Protein AF-A0A3B9WRB3-F1 (afdb_monomer_lite)

Structure (mmCIF, N/CA/C/O backbone):
data_AF-A0A3B9WRB3-F1
#
_entry.id   AF-A0A3B9WRB3-F1
#
loop_
_atom_site.group_PDB
_atom_site.id
_atom_site.type_symbol
_atom_site.label_atom_id
_atom_site.label_alt_id
_atom_site.label_comp_id
_atom_site.label_asym_id
_atom_site.label_entity_id
_atom_site.label_seq_id
_atom_site.pdbx_PDB_ins_code
_atom_site.Cartn_x
_atom_site.Cartn_y
_atom_site.Cartn_z
_atom_site.occupancy
_atom_site.B_iso_or_equiv
_atom_site.auth_seq_id
_atom_site.auth_comp_id
_atom_site.auth_asym_id
_atom_site.auth_atom_id
_atom_site.pdbx_PDB_model_num
ATOM 1 N N . ALA A 1 1 ? 12.455 -3.376 9.551 1.00 54.88 1 ALA A N 1
ATOM 2 C CA . ALA A 1 1 ? 11.328 -3.089 8.636 1.00 54.88 1 ALA A CA 1
ATOM 3 C C . ALA A 1 1 ? 9.974 -3.453 9.259 1.00 54.88 1 ALA A C 1
ATOM 5 O O . ALA A 1 1 ? 9.242 -2.551 9.638 1.00 54.88 1 ALA A O 1
ATOM 6 N N . VAL A 1 2 ? 9.670 -4.741 9.474 1.00 47.47 2 VAL A N 1
ATOM 7 C CA . VAL A 1 2 ? 8.338 -5.240 9.907 1.00 47.47 2 VAL A CA 1
ATOM 8 C C . VAL A 1 2 ? 7.864 -4.744 11.289 1.00 47.47 2 VAL A C 1
ATOM 10 O O . VAL A 1 2 ? 6.671 -4.739 11.565 1.00 47.47 2 VAL A O 1
ATOM 13 N N . ALA A 1 3 ? 8.765 -4.278 12.157 1.00 51.84 3 ALA A N 1
ATOM 14 C CA . ALA A 1 3 ? 8.404 -3.783 13.488 1.00 51.84 3 ALA A CA 1
ATOM 15 C C . ALA A 1 3 ? 7.845 -2.343 13.512 1.00 51.84 3 ALA A C 1
ATOM 17 O O . ALA A 1 3 ? 7.227 -1.965 14.502 1.00 51.84 3 ALA A O 1
ATOM 18 N N . ARG A 1 4 ? 8.025 -1.547 12.444 1.00 55.06 4 ARG A N 1
ATOM 19 C CA . ARG A 1 4 ? 7.635 -0.120 12.414 1.00 55.06 4 ARG A CA 1
ATOM 20 C C . ARG A 1 4 ? 6.148 0.150 12.698 1.00 55.06 4 ARG A C 1
ATOM 22 O O . ARG A 1 4 ? 5.877 1.054 13.480 1.00 55.06 4 ARG A O 1
ATOM 29 N N . PRO A 1 5 ? 5.184 -0.628 12.171 1.00 55.06 5 PRO A N 1
ATOM 30 C CA . PRO A 1 5 ? 3.765 -0.428 12.485 1.00 55.06 5 PRO A CA 1
ATOM 31 C C . PRO A 1 5 ? 3.411 -0.682 13.960 1.00 55.06 5 PRO A C 1
ATOM 33 O O . PRO A 1 5 ? 2.327 -0.311 14.398 1.00 55.06 5 PRO A O 1
ATOM 36 N N . ARG A 1 6 ? 4.303 -1.348 14.711 1.00 49.97 6 ARG A N 1
ATOM 37 C CA . ARG A 1 6 ? 4.166 -1.653 16.144 1.00 49.97 6 ARG A CA 1
ATOM 38 C C . ARG A 1 6 ? 5.020 -0.747 17.036 1.00 49.97 6 ARG A C 1
ATOM 40 O O . ARG A 1 6 ? 5.045 -0.949 18.246 1.00 49.97 6 ARG A O 1
ATOM 47 N N . THR A 1 7 ? 5.745 0.220 16.477 1.00 43.09 7 THR A N 1
ATOM 48 C CA . THR A 1 7 ? 6.558 1.137 17.278 1.00 43.09 7 THR A CA 1
ATOM 49 C C . THR A 1 7 ? 5.667 2.210 17.904 1.00 43.09 7 THR A C 1
ATOM 51 O O . THR A 1 7 ? 5.180 3.101 17.217 1.00 43.09 7 THR A O 1
ATOM 54 N N . SER A 1 8 ? 5.484 2.137 19.221 1.00 46.09 8 SER A N 1
ATOM 55 C CA . SER A 1 8 ? 4.977 3.236 20.044 1.00 46.09 8 SER A CA 1
ATOM 56 C C . SER A 1 8 ? 6.135 4.153 20.446 1.00 46.09 8 SER A C 1
ATOM 58 O O . SER A 1 8 ? 7.124 3.672 21.003 1.00 46.09 8 SER A O 1
ATOM 60 N N . ALA A 1 9 ? 6.010 5.460 20.224 1.00 42.84 9 ALA A N 1
ATOM 61 C CA . ALA A 1 9 ? 6.903 6.469 20.789 1.00 42.84 9 ALA A CA 1
ATOM 62 C C . ALA A 1 9 ? 6.066 7.415 21.664 1.00 42.84 9 ALA A C 1
ATOM 64 O O . ALA A 1 9 ? 4.997 7.848 21.253 1.00 42.84 9 ALA A O 1
ATOM 65 N N . PHE A 1 10 ? 6.533 7.713 22.879 1.00 41.06 10 PHE A N 1
ATOM 66 C CA . PHE A 1 10 ? 5.900 8.675 23.800 1.00 41.06 10 PHE A CA 1
ATOM 67 C C . PHE A 1 10 ? 4.466 8.356 24.274 1.00 41.06 10 PHE A C 1
ATOM 69 O O . PHE A 1 10 ? 3.721 9.260 24.638 1.00 41.06 10 PHE A O 1
ATOM 76 N N . GLY A 1 11 ? 4.068 7.079 24.324 1.00 47.75 11 GLY A N 1
ATOM 77 C CA . GLY A 1 11 ? 2.770 6.685 24.898 1.00 47.75 11 GLY A CA 1
ATOM 78 C C . GLY A 1 11 ? 1.546 7.069 24.056 1.00 47.75 11 GLY A C 1
ATOM 79 O O . GLY A 1 11 ? 0.421 6.882 24.511 1.00 47.75 11 GLY A O 1
ATOM 80 N N . GLN A 1 12 ? 1.755 7.552 22.828 1.00 42.84 12 GLN A N 1
ATOM 81 C CA . GLN A 1 12 ? 0.724 7.703 21.806 1.00 42.84 12 GLN A CA 1
ATOM 82 C C . GLN A 1 12 ? 1.107 6.909 20.554 1.00 42.84 12 GLN A C 1
ATOM 84 O O . GLN A 1 12 ? 2.284 6.736 20.235 1.00 42.84 12 GLN A O 1
ATOM 89 N N . ASP A 1 13 ? 0.100 6.368 19.874 1.00 46.91 13 ASP A N 1
ATOM 90 C CA . ASP A 1 13 ? 0.279 5.614 18.635 1.00 46.91 13 ASP A CA 1
ATOM 91 C C . 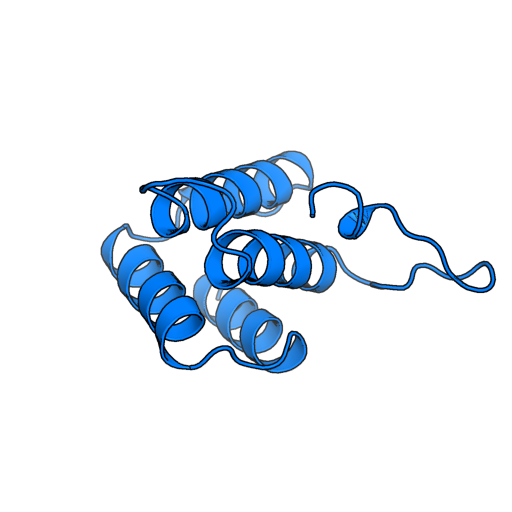ASP A 1 13 ? 0.944 6.536 17.592 1.00 46.91 13 ASP A C 1
ATOM 93 O O . ASP A 1 13 ? 0.375 7.558 17.216 1.00 46.91 13 ASP A O 1
ATOM 97 N N . ALA A 1 14 ? 2.150 6.199 17.115 1.00 47.75 14 ALA A N 1
ATOM 98 C CA . ALA A 1 14 ? 2.897 7.031 16.156 1.00 47.75 14 ALA A CA 1
ATOM 99 C C . ALA A 1 14 ? 2.199 7.145 14.782 1.00 47.75 14 ALA A C 1
ATOM 101 O O . ALA A 1 14 ? 2.576 7.959 13.942 1.00 47.75 14 ALA A O 1
ATOM 102 N N . TYR A 1 15 ? 1.170 6.322 14.569 1.00 52.59 15 TYR A N 1
ATOM 103 C CA . TYR A 1 15 ? 0.323 6.280 13.391 1.00 52.59 15 TYR A CA 1
ATOM 104 C C . TYR A 1 15 ? -1.135 6.174 13.866 1.00 52.59 15 TYR A C 1
ATOM 106 O O . TYR A 1 15 ? -1.555 5.085 14.262 1.00 52.59 15 TYR A O 1
ATOM 114 N N . PRO A 1 16 ? -1.900 7.276 13.882 1.00 65.56 16 PRO A N 1
ATOM 115 C CA . PRO A 1 16 ? -3.214 7.317 14.527 1.00 65.56 16 PRO A CA 1
ATOM 116 C C . PRO A 1 16 ? -4.282 6.506 13.781 1.00 65.56 16 PRO A C 1
ATOM 118 O O . PRO A 1 16 ? -5.290 6.129 14.372 1.00 65.56 16 PRO A O 1
ATOM 121 N N . ASP A 1 17 ? -4.065 6.210 12.496 1.00 81.75 17 ASP A N 1
ATOM 122 C CA . ASP A 1 17 ? -5.009 5.480 11.657 1.00 81.75 17 ASP A CA 1
ATOM 123 C C . ASP A 1 17 ? -4.362 4.322 10.878 1.00 81.75 17 ASP A C 1
ATOM 125 O O . ASP A 1 17 ? -3.158 4.287 10.599 1.00 81.75 17 ASP A O 1
ATOM 129 N N . ILE A 1 18 ? -5.205 3.349 10.522 1.00 90.56 18 ILE A N 1
ATOM 130 C CA . ILE A 1 18 ? -4.824 2.109 9.833 1.00 90.56 18 ILE A CA 1
ATOM 131 C C . ILE A 1 18 ? -4.117 2.404 8.501 1.00 90.56 18 ILE A C 1
ATOM 133 O O . ILE A 1 18 ? -3.153 1.716 8.164 1.00 90.56 18 ILE A O 1
ATOM 137 N N . LEU A 1 19 ? -4.535 3.434 7.758 1.00 91.50 19 LEU A N 1
ATOM 138 C CA . LEU A 1 19 ? -3.935 3.742 6.458 1.00 91.50 19 LEU A CA 1
ATOM 139 C C . LEU A 1 19 ? -2.512 4.271 6.611 1.00 91.50 19 LEU A C 1
ATOM 141 O O . LEU A 1 19 ? -1.643 3.890 5.831 1.00 91.50 19 LEU A O 1
ATOM 145 N N . THR A 1 20 ? -2.238 5.064 7.645 1.00 92.81 20 THR A N 1
ATOM 146 C CA . THR A 1 20 ? -0.874 5.534 7.918 1.00 92.81 20 THR A CA 1
ATOM 147 C C . THR A 1 20 ? 0.062 4.380 8.300 1.00 92.81 20 THR A C 1
ATOM 149 O O . THR A 1 20 ? 1.181 4.298 7.785 1.00 92.81 20 THR A O 1
ATOM 152 N N . LYS A 1 21 ? -0.407 3.404 9.095 1.00 91.75 21 LYS A N 1
ATOM 153 C CA . LYS A 1 21 ? 0.353 2.164 9.378 1.00 91.75 21 LYS A CA 1
ATOM 154 C C . LYS A 1 21 ? 0.615 1.351 8.101 1.00 91.75 21 LYS A C 1
ATOM 156 O O . LYS A 1 21 ? 1.725 0.856 7.896 1.00 91.75 21 LYS A O 1
ATOM 161 N N . ALA A 1 22 ? -0.386 1.247 7.228 1.00 94.12 22 ALA A N 1
ATOM 162 C CA . ALA A 1 22 ? -0.298 0.538 5.953 1.00 94.12 22 ALA A CA 1
ATOM 163 C C . ALA A 1 22 ? 0.677 1.212 4.966 1.00 94.12 22 ALA A C 1
ATOM 165 O O . ALA A 1 22 ? 1.465 0.529 4.307 1.00 94.12 22 ALA A O 1
ATOM 166 N N . ALA A 1 23 ? 0.668 2.545 4.909 1.00 94.38 23 ALA A N 1
ATOM 167 C CA . ALA A 1 23 ? 1.577 3.351 4.102 1.00 94.38 23 ALA A CA 1
ATOM 168 C C . ALA A 1 23 ? 3.034 3.204 4.561 1.00 94.38 23 ALA A C 1
ATOM 170 O O . ALA A 1 23 ? 3.922 2.960 3.742 1.00 94.38 23 ALA A O 1
ATOM 171 N N . ALA A 1 24 ? 3.279 3.270 5.874 1.00 92.12 24 ALA A N 1
ATOM 172 C CA . ALA A 1 24 ? 4.608 3.067 6.448 1.00 92.12 24 ALA A CA 1
ATOM 173 C C . ALA A 1 24 ? 5.153 1.653 6.170 1.00 92.12 24 ALA A C 1
ATOM 175 O O . ALA A 1 24 ? 6.345 1.487 5.890 1.00 92.12 24 ALA A O 1
ATOM 176 N N . LEU A 1 25 ? 4.286 0.632 6.219 1.00 92.69 25 LEU A N 1
ATOM 177 C CA . LEU A 1 25 ? 4.633 -0.745 5.862 1.00 92.69 25 LEU A CA 1
ATOM 178 C C . LEU A 1 25 ? 5.030 -0.855 4.384 1.00 92.69 25 LEU A C 1
ATOM 180 O O . LEU A 1 25 ? 6.095 -1.400 4.088 1.00 92.69 25 LEU A O 1
ATOM 184 N N . LEU A 1 26 ? 4.217 -0.296 3.481 1.00 94.12 26 LEU A N 1
ATOM 185 C CA . LEU A 1 26 ? 4.473 -0.320 2.040 1.00 94.12 26 LEU A CA 1
ATOM 186 C C . LEU A 1 26 ? 5.810 0.345 1.710 1.00 94.12 26 LEU A C 1
ATOM 188 O O . LEU A 1 26 ? 6.686 -0.285 1.120 1.00 94.12 26 LEU A O 1
ATOM 192 N N . GLN A 1 27 ? 5.987 1.591 2.156 1.00 93.00 27 GLN A N 1
ATOM 193 C CA . GLN A 1 27 ? 7.203 2.371 1.937 1.00 93.00 27 GLN A CA 1
ATOM 194 C C . GLN A 1 27 ? 8.434 1.631 2.477 1.00 93.00 27 GLN A C 1
ATOM 196 O O . GLN A 1 27 ? 9.453 1.526 1.797 1.00 93.00 27 GLN A O 1
ATOM 201 N N . SER A 1 28 ? 8.336 1.062 3.686 1.00 90.06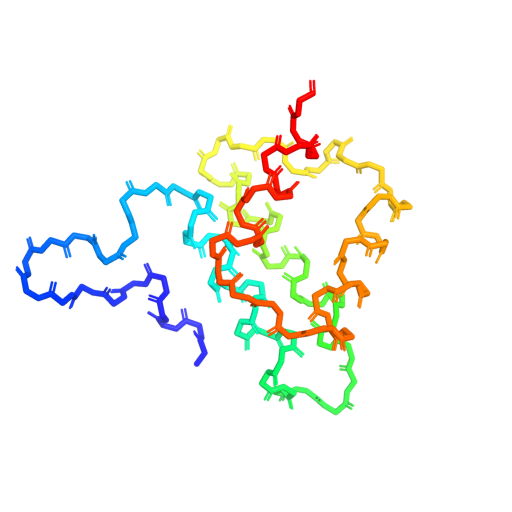 28 SER A N 1
ATOM 202 C CA . SER A 1 28 ? 9.454 0.350 4.303 1.00 90.06 28 SER A CA 1
ATOM 203 C C . SER A 1 28 ? 9.831 -0.935 3.571 1.00 90.06 28 SER A C 1
ATOM 205 O O . SER A 1 28 ? 10.993 -1.317 3.653 1.00 90.06 28 SER A O 1
ATOM 207 N N . ILE A 1 29 ? 8.899 -1.644 2.932 1.00 91.38 29 ILE A N 1
ATOM 208 C CA . ILE A 1 29 ? 9.225 -2.877 2.200 1.00 91.38 29 ILE A CA 1
ATOM 209 C C . ILE A 1 29 ? 9.744 -2.540 0.803 1.00 91.38 29 ILE A C 1
ATOM 211 O O . ILE A 1 29 ? 10.751 -3.099 0.372 1.00 91.38 29 ILE A O 1
ATOM 215 N N . VAL A 1 30 ? 9.085 -1.608 0.113 1.00 91.31 30 VAL A N 1
ATOM 216 C CA . VAL A 1 30 ? 9.420 -1.246 -1.266 1.00 91.31 30 VAL A CA 1
ATOM 217 C C . VAL A 1 30 ? 10.785 -0.556 -1.343 1.00 91.31 30 VAL A C 1
ATOM 219 O O . VAL A 1 30 ? 11.585 -0.926 -2.200 1.00 91.31 30 VAL A O 1
ATOM 222 N N . ASN A 1 31 ? 11.093 0.361 -0.417 1.00 84.38 31 ASN A N 1
ATOM 223 C CA . ASN A 1 31 ? 12.283 1.219 -0.518 1.00 84.38 31 ASN A CA 1
ATOM 224 C C . ASN A 1 31 ? 13.508 0.680 0.234 1.00 84.38 31 ASN A C 1
ATOM 226 O O . ASN A 1 31 ? 14.618 1.156 0.026 1.00 84.38 31 ASN A O 1
ATOM 230 N N . ASN A 1 32 ? 13.344 -0.309 1.119 1.00 78.81 32 ASN A N 1
ATOM 231 C CA . ASN A 1 32 ? 14.459 -0.848 1.907 1.00 78.81 32 ASN A CA 1
ATOM 232 C C . ASN A 1 32 ? 15.167 -2.034 1.224 1.00 78.81 32 ASN A C 1
ATOM 234 O O . ASN A 1 32 ? 16.063 -2.613 1.832 1.00 78.81 32 ASN A O 1
ATOM 238 N N . HIS A 1 33 ? 14.741 -2.421 0.011 1.00 68.69 33 HIS A N 1
ATOM 239 C CA . HIS A 1 33 ? 15.348 -3.476 -0.817 1.00 68.69 33 HIS A CA 1
ATOM 240 C C . HIS A 1 33 ? 15.754 -4.741 -0.032 1.00 68.69 33 HIS A C 1
ATOM 242 O O . HIS A 1 33 ? 16.846 -5.273 -0.202 1.00 68.69 33 HIS A O 1
ATOM 248 N N . ALA A 1 34 ? 14.885 -5.219 0.865 1.00 68.38 34 ALA A N 1
ATOM 249 C CA . ALA A 1 34 ? 15.217 -6.314 1.782 1.00 68.38 34 ALA A CA 1
ATOM 250 C C . ALA A 1 34 ? 15.386 -7.675 1.076 1.00 68.38 34 ALA A C 1
ATOM 252 O O . ALA A 1 34 ? 16.003 -8.584 1.629 1.00 68.38 34 ALA A O 1
ATOM 253 N N . LEU A 1 35 ? 14.830 -7.819 -0.128 1.00 73.75 35 LEU A N 1
ATOM 254 C CA . LEU A 1 35 ? 14.967 -8.996 -0.984 1.00 73.75 35 LEU A CA 1
ATOM 255 C C . LEU A 1 35 ? 15.829 -8.706 -2.218 1.00 73.75 35 LEU A C 1
ATOM 257 O O . LEU A 1 35 ? 15.830 -7.580 -2.718 1.00 73.75 35 LEU A O 1
ATOM 261 N N . ILE A 1 36 ? 16.458 -9.760 -2.757 1.00 70.12 36 ILE A N 1
ATOM 262 C CA . ILE A 1 36 ? 17.180 -9.740 -4.045 1.00 70.12 36 ILE A CA 1
ATOM 263 C C . ILE A 1 36 ? 16.243 -9.301 -5.186 1.00 70.12 36 ILE A C 1
ATOM 265 O O . ILE A 1 36 ? 16.623 -8.477 -6.012 1.00 70.12 36 ILE A O 1
ATOM 269 N N . ASP A 1 37 ? 15.001 -9.798 -5.197 1.00 75.06 37 ASP A N 1
ATOM 270 C CA . ASP A 1 37 ? 13.912 -9.335 -6.064 1.00 75.06 37 ASP A CA 1
ATOM 271 C C . ASP A 1 37 ? 12.551 -9.527 -5.361 1.00 75.06 37 ASP A C 1
ATOM 273 O O . ASP A 1 37 ? 12.439 -10.237 -4.362 1.00 75.06 37 ASP A O 1
ATOM 277 N N . GLY A 1 38 ? 11.500 -8.878 -5.862 1.00 83.62 38 GLY A N 1
ATOM 278 C CA . GLY A 1 38 ? 10.124 -9.069 -5.405 1.00 83.62 38 GLY A CA 1
ATOM 279 C C . GLY A 1 38 ? 9.643 -8.070 -4.355 1.00 83.62 38 GLY A C 1
ATOM 280 O O . GLY A 1 38 ? 8.471 -8.125 -3.991 1.00 83.62 38 GLY A O 1
ATOM 281 N N . ASN A 1 39 ? 10.474 -7.109 -3.928 1.00 87.56 39 ASN A N 1
ATOM 282 C CA . ASN A 1 39 ? 10.116 -6.099 -2.914 1.00 87.56 39 ASN A CA 1
ATOM 283 C C . ASN A 1 39 ? 8.801 -5.360 -3.231 1.00 87.56 39 ASN A C 1
ATOM 285 O O . ASN A 1 39 ? 8.001 -5.113 -2.337 1.00 87.56 39 ASN A O 1
ATOM 289 N N . LYS A 1 40 ? 8.532 -5.077 -4.512 1.00 91.12 40 LYS A N 1
ATOM 290 C CA . LYS A 1 40 ? 7.282 -4.446 -4.973 1.00 91.12 40 LYS A CA 1
ATOM 291 C C . LYS A 1 40 ? 6.049 -5.320 -4.706 1.00 91.12 40 LYS A C 1
ATOM 293 O O . LYS A 1 40 ? 5.100 -4.881 -4.062 1.00 91.12 40 LYS A O 1
ATOM 298 N N . ARG A 1 41 ? 6.093 -6.584 -5.148 1.00 91.56 41 ARG A N 1
ATOM 299 C CA . ARG A 1 41 ? 5.002 -7.558 -4.958 1.00 91.56 41 ARG A CA 1
ATOM 30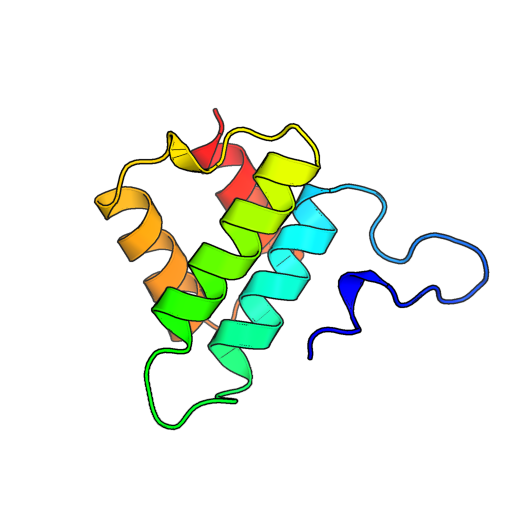0 C C . ARG A 1 41 ? 4.787 -7.875 -3.480 1.00 91.56 41 ARG A C 1
ATOM 302 O O . ARG A 1 41 ? 3.652 -7.877 -3.016 1.00 91.56 41 ARG A O 1
ATOM 309 N N . LEU A 1 42 ? 5.873 -8.090 -2.735 1.00 91.19 42 LEU A N 1
ATOM 310 C CA . LEU A 1 42 ? 5.805 -8.335 -1.296 1.00 91.19 42 LEU A CA 1
ATOM 311 C C . LEU A 1 42 ? 5.263 -7.116 -0.540 1.00 91.19 42 LEU A C 1
ATOM 313 O O . LEU A 1 42 ? 4.465 -7.286 0.380 1.00 91.19 42 LEU A O 1
ATOM 317 N N . GLY A 1 43 ? 5.684 -5.908 -0.924 1.00 93.25 43 GLY A N 1
ATOM 318 C CA . GLY A 1 43 ? 5.235 -4.660 -0.315 1.00 93.25 43 GLY A CA 1
ATOM 319 C C . GLY A 1 43 ? 3.726 -4.515 -0.406 1.00 93.25 43 GLY A C 1
ATOM 320 O O . GLY A 1 43 ? 3.072 -4.380 0.626 1.00 93.25 43 GLY A O 1
ATOM 321 N N . TRP A 1 44 ? 3.165 -4.655 -1.611 1.00 95.31 44 TRP A N 1
ATOM 322 C CA . TRP A 1 44 ? 1.714 -4.613 -1.778 1.00 95.31 44 TRP A CA 1
ATOM 323 C C . TRP A 1 44 ? 0.997 -5.731 -1.033 1.00 95.31 44 TRP A C 1
ATOM 325 O O . TRP A 1 44 ? 0.063 -5.447 -0.294 1.00 95.31 44 TRP A O 1
ATOM 335 N N . LEU A 1 45 ? 1.428 -6.989 -1.180 1.00 94.50 45 LEU A N 1
ATOM 336 C CA . LEU A 1 45 ? 0.744 -8.113 -0.539 1.00 94.50 45 LEU A CA 1
ATOM 337 C C . LEU A 1 45 ? 0.706 -7.953 0.988 1.00 94.50 45 LEU A C 1
ATOM 339 O O . LEU A 1 45 ? -0.329 -8.182 1.610 1.00 94.50 45 LEU A O 1
ATOM 343 N N . SER A 1 46 ? 1.812 -7.503 1.585 1.00 93.50 46 SER A N 1
ATOM 344 C CA . SER A 1 46 ? 1.891 -7.233 3.024 1.00 93.50 46 SER A CA 1
ATOM 345 C C . SER A 1 46 ? 0.935 -6.114 3.439 1.00 93.50 46 SER A C 1
ATOM 347 O O . SER A 1 46 ? 0.235 -6.240 4.443 1.00 93.50 46 SER A O 1
ATOM 349 N N . THR A 1 47 ? 0.873 -5.038 2.652 1.00 94.69 47 THR A N 1
ATOM 350 C CA . THR A 1 47 ? -0.041 -3.911 2.867 1.00 94.69 47 THR A CA 1
ATOM 351 C C . THR A 1 47 ? -1.506 -4.316 2.707 1.00 94.69 47 THR A C 1
ATOM 353 O O . THR A 1 47 ? -2.315 -3.991 3.572 1.00 94.69 47 THR A O 1
ATOM 356 N N . ALA A 1 48 ? -1.851 -5.071 1.666 1.00 94.31 48 ALA A N 1
ATOM 357 C CA . ALA A 1 48 ? -3.209 -5.534 1.411 1.00 94.31 48 ALA A CA 1
ATOM 358 C C . ALA A 1 48 ? -3.704 -6.471 2.521 1.00 94.31 48 ALA A C 1
ATOM 360 O O . ALA A 1 48 ? -4.781 -6.255 3.066 1.00 94.31 48 ALA A O 1
ATOM 361 N N . VAL A 1 49 ? -2.895 -7.457 2.927 1.00 94.75 49 VAL A N 1
ATOM 362 C CA . VAL A 1 49 ? -3.237 -8.359 4.041 1.00 94.75 49 VAL A CA 1
ATOM 363 C C . VAL A 1 49 ? -3.389 -7.586 5.351 1.00 94.75 49 VAL A C 1
ATOM 365 O O . VAL A 1 49 ? -4.329 -7.839 6.104 1.00 94.75 49 VAL A O 1
ATOM 368 N N . PHE A 1 50 ? -2.499 -6.626 5.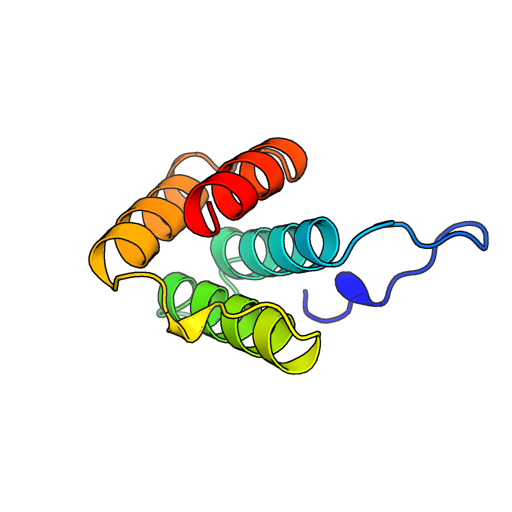624 1.00 94.50 50 PHE A N 1
ATOM 369 C CA . PHE A 1 50 ? -2.617 -5.767 6.802 1.00 94.50 50 PHE A CA 1
ATOM 370 C C . PHE A 1 50 ? -3.947 -5.004 6.808 1.00 94.50 50 PHE A C 1
ATOM 372 O O . PHE A 1 50 ? -4.622 -4.965 7.833 1.00 94.50 50 PHE A O 1
ATOM 379 N N . LEU A 1 51 ? -4.344 -4.431 5.674 1.00 93.44 51 LEU A N 1
ATOM 380 C CA . LEU A 1 51 ? -5.601 -3.699 5.540 1.00 93.44 51 LEU A CA 1
ATOM 381 C C . LEU A 1 51 ? -6.825 -4.607 5.722 1.00 93.44 51 LEU A C 1
ATOM 383 O O . LEU A 1 51 ? -7.704 -4.270 6.514 1.00 93.44 51 LEU A O 1
ATOM 387 N N . GLU A 1 52 ? -6.844 -5.783 5.091 1.00 92.88 52 GLU A N 1
ATOM 388 C CA . GLU A 1 52 ? -7.952 -6.748 5.189 1.00 92.88 52 GLU A CA 1
ATOM 389 C C . GLU A 1 52 ? -8.176 -7.238 6.624 1.00 92.88 52 GLU A C 1
ATOM 391 O O . GLU A 1 52 ? -9.304 -7.240 7.117 1.00 92.88 52 GLU A O 1
ATOM 396 N N . VAL A 1 53 ? -7.101 -7.584 7.341 1.00 94.62 53 VAL A N 1
ATOM 397 C CA . VAL A 1 53 ? -7.186 -8.014 8.750 1.00 94.62 53 VAL A CA 1
ATOM 398 C C . VAL A 1 53 ? -7.703 -6.891 9.661 1.00 94.62 53 VAL A C 1
ATOM 400 O O . VAL A 1 53 ? -8.267 -7.168 10.717 1.00 94.62 53 VAL A O 1
ATOM 403 N N . ASN A 1 54 ? -7.564 -5.629 9.244 1.00 92.06 54 ASN A N 1
ATOM 404 C CA . ASN A 1 54 ? -8.097 -4.459 9.944 1.00 92.06 54 ASN A CA 1
ATOM 405 C C . ASN A 1 54 ? -9.445 -3.965 9.370 1.00 92.06 54 ASN A C 1
ATOM 407 O O . ASN A 1 54 ? -9.893 -2.873 9.715 1.00 92.06 54 ASN A O 1
ATOM 411 N N . GLY A 1 55 ? -10.110 -4.749 8.512 1.00 90.62 55 GLY A N 1
ATOM 412 C CA . GLY A 1 55 ? -11.451 -4.454 7.993 1.00 90.62 55 GLY A CA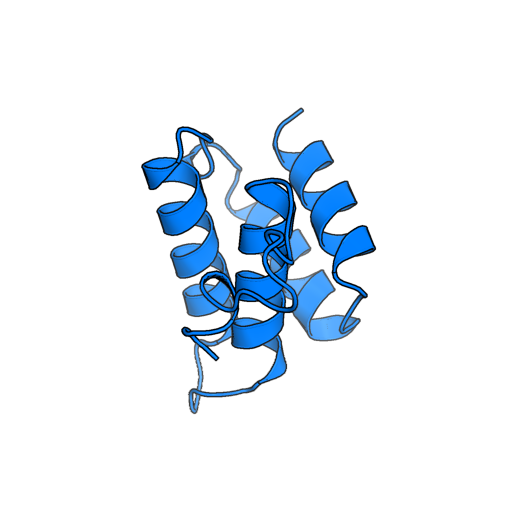 1
ATOM 413 C C . GLY A 1 55 ? -11.504 -3.509 6.786 1.00 90.62 55 GLY A C 1
ATOM 414 O O . GLY A 1 55 ? -12.595 -3.105 6.380 1.00 90.62 55 GLY A O 1
ATOM 415 N N . VAL A 1 56 ? -10.359 -3.167 6.186 1.00 90.75 56 VAL A N 1
ATOM 416 C CA . VAL A 1 56 ? -10.269 -2.346 4.969 1.00 90.75 56 VAL A CA 1
ATOM 417 C C . VAL A 1 56 ? -10.098 -3.256 3.750 1.00 90.75 56 VAL A C 1
ATOM 419 O O . VAL A 1 56 ? -9.117 -3.989 3.645 1.00 90.75 56 VAL A O 1
ATOM 422 N N . LYS A 1 57 ? -11.048 -3.201 2.808 1.00 88.94 57 LYS A N 1
ATOM 423 C CA . LYS A 1 57 ? -11.120 -4.112 1.650 1.00 88.94 57 LYS A CA 1
ATOM 424 C C . LYS A 1 57 ? -10.121 -3.744 0.544 1.00 88.94 57 LYS A C 1
ATOM 426 O O . LYS A 1 57 ? -10.494 -3.112 -0.442 1.00 88.94 57 LYS A O 1
ATOM 431 N N . ALA A 1 58 ? -8.865 -4.148 0.701 1.00 87.94 58 ALA A N 1
ATOM 432 C CA . ALA A 1 58 ? -7.768 -3.918 -0.242 1.00 87.94 58 ALA A CA 1
ATOM 433 C C . ALA A 1 58 ? -7.703 -4.894 -1.417 1.00 87.94 58 ALA A C 1
ATOM 435 O O . ALA A 1 58 ? -7.176 -4.539 -2.468 1.00 87.94 58 ALA A O 1
ATOM 436 N N . LEU A 1 59 ? -8.291 -6.084 -1.300 1.00 86.62 59 LEU A N 1
ATOM 437 C CA . LEU A 1 59 ? -8.288 -7.087 -2.370 1.00 86.62 59 LEU A CA 1
ATOM 438 C C . LEU A 1 59 ? -9.286 -6.789 -3.500 1.00 86.62 59 LEU A C 1
ATOM 440 O O . LEU A 1 59 ? -9.373 -7.552 -4.458 1.00 86.62 59 LEU A O 1
ATOM 444 N N . ARG A 1 60 ? -10.061 -5.704 -3.385 1.00 87.62 60 ARG A N 1
ATOM 445 C CA . ARG A 1 60 ? -11.006 -5.253 -4.420 1.00 87.62 60 ARG A CA 1
ATOM 446 C C . ARG A 1 60 ? -10.403 -4.266 -5.417 1.00 87.62 60 ARG A C 1
ATOM 448 O O . ARG A 1 60 ? -11.041 -3.998 -6.429 1.00 87.62 60 ARG A O 1
ATOM 455 N N . ILE A 1 61 ? -9.223 -3.726 -5.123 1.00 91.12 61 ILE A N 1
ATOM 456 C CA . ILE A 1 61 ? -8.527 -2.790 -6.008 1.00 91.12 61 ILE A CA 1
ATOM 457 C C . ILE A 1 61 ? -8.034 -3.566 -7.234 1.00 91.12 61 ILE A C 1
ATOM 459 O O . ILE A 1 61 ? -7.589 -4.710 -7.108 1.00 91.12 61 ILE A O 1
ATOM 463 N N . SER A 1 62 ? -8.137 -2.965 -8.421 1.00 93.88 62 SER A N 1
ATOM 464 C CA . SER A 1 62 ? -7.687 -3.609 -9.652 1.00 93.88 62 SER A CA 1
ATOM 465 C C . SER A 1 62 ? -6.170 -3.839 -9.634 1.00 93.88 62 SER A C 1
ATOM 467 O O . SER A 1 62 ? -5.413 -3.090 -9.014 1.00 93.88 62 SER A O 1
ATOM 469 N N . ASN A 1 63 ? -5.705 -4.880 -10.329 1.00 92.06 63 ASN A N 1
ATOM 470 C CA . ASN A 1 63 ? -4.269 -5.154 -10.419 1.00 92.06 63 ASN A CA 1
ATOM 471 C C . ASN A 1 63 ? -3.500 -4.010 -11.098 1.00 92.06 63 ASN A C 1
ATOM 473 O O . ASN A 1 63 ? -2.344 -3.785 -10.743 1.00 92.06 63 ASN A O 1
ATOM 477 N N . ASP A 1 64 ? -4.135 -3.298 -12.031 1.00 94.88 64 ASP A N 1
ATOM 478 C CA . ASP A 1 64 ? -3.528 -2.178 -12.753 1.00 94.88 64 ASP A CA 1
ATOM 479 C C . ASP A 1 64 ? -3.328 -0.977 -11.817 1.00 94.88 64 ASP A C 1
ATOM 481 O O . ASP A 1 64 ? -2.218 -0.459 -11.711 1.00 94.88 64 ASP A O 1
ATOM 485 N N . ASP A 1 65 ? -4.343 -0.624 -11.021 1.00 94.81 65 ASP A N 1
ATOM 486 C CA . ASP A 1 65 ? -4.234 0.456 -10.030 1.00 94.81 65 ASP A CA 1
ATOM 487 C C . ASP A 1 65 ? -3.182 0.140 -8.957 1.00 94.81 65 ASP A C 1
ATOM 489 O O . ASP A 1 65 ? -2.397 0.999 -8.546 1.00 94.81 65 ASP A O 1
ATOM 493 N N . VAL A 1 66 ? -3.140 -1.120 -8.507 1.00 94.81 66 VAL A N 1
ATOM 494 C CA . VAL A 1 66 ? -2.113 -1.610 -7.581 1.00 94.81 66 VAL A CA 1
ATOM 495 C C . VAL A 1 66 ? -0.726 -1.475 -8.193 1.00 94.81 66 VAL A C 1
ATOM 497 O O . VAL A 1 66 ? 0.207 -1.028 -7.520 1.00 94.81 66 VAL A O 1
ATOM 500 N N . TYR A 1 67 ? -0.575 -1.891 -9.449 1.00 94.75 67 TYR A N 1
ATOM 501 C CA . TYR A 1 67 ? 0.693 -1.836 -10.154 1.00 94.75 67 TYR A CA 1
ATOM 502 C C . TYR A 1 67 ? 1.187 -0.392 -10.258 1.00 94.75 67 TYR A C 1
ATOM 504 O O . TYR A 1 67 ? 2.290 -0.097 -9.789 1.00 94.75 67 TYR A O 1
ATOM 512 N N . ASP A 1 68 ? 0.356 0.514 -10.768 1.00 96.12 68 ASP A N 1
ATOM 513 C CA . ASP A 1 68 ? 0.697 1.927 -10.938 1.00 96.12 68 ASP A CA 1
ATOM 514 C C . ASP A 1 68 ? 1.044 2.591 -9.605 1.00 96.12 68 ASP A C 1
ATOM 516 O O . ASP A 1 68 ? 2.026 3.335 -9.492 1.00 96.12 68 ASP A O 1
ATOM 520 N N . PHE A 1 69 ? 0.288 2.270 -8.555 1.00 96.25 69 PHE A N 1
ATOM 521 C CA . PHE A 1 69 ? 0.535 2.791 -7.222 1.00 96.25 69 PHE A CA 1
ATOM 522 C C . PHE A 1 69 ? 1.882 2.331 -6.649 1.00 96.25 69 PHE A C 1
ATOM 524 O O . PHE A 1 69 ? 2.674 3.154 -6.184 1.00 96.25 69 PHE A O 1
ATOM 531 N N . VAL A 1 70 ? 2.177 1.030 -6.701 1.00 95.38 70 VAL A N 1
ATOM 532 C CA . VAL A 1 70 ? 3.423 0.464 -6.156 1.00 95.38 70 VAL A CA 1
ATOM 533 C C . VAL A 1 70 ? 4.638 0.925 -6.957 1.00 95.38 70 VAL A C 1
ATOM 535 O O . VAL A 1 70 ? 5.689 1.205 -6.373 1.00 95.38 70 VAL A O 1
ATOM 538 N N . ILE A 1 71 ? 4.508 1.020 -8.282 1.00 95.62 71 ILE A N 1
ATOM 539 C CA . ILE A 1 71 ? 5.560 1.551 -9.151 1.00 95.62 71 ILE A CA 1
ATOM 540 C C . ILE A 1 71 ? 5.838 3.011 -8.815 1.00 95.62 71 ILE A C 1
ATOM 542 O O . ILE A 1 71 ? 7.005 3.374 -8.676 1.00 95.62 71 ILE A O 1
ATOM 546 N N . TRP A 1 72 ? 4.802 3.826 -8.608 1.00 96.75 72 TRP A N 1
ATOM 547 C CA . TRP A 1 72 ? 4.987 5.203 -8.165 1.00 96.75 72 TRP A CA 1
ATOM 548 C C . TRP A 1 72 ? 5.740 5.283 -6.830 1.00 96.75 72 TRP A C 1
ATOM 550 O O . TRP A 1 72 ? 6.737 5.997 -6.766 1.00 96.75 72 TRP A O 1
ATOM 560 N N . VAL A 1 73 ? 5.350 4.506 -5.807 1.00 95.50 73 VAL A N 1
ATOM 561 C CA . VAL A 1 73 ? 6.064 4.483 -4.510 1.00 95.50 73 VAL A CA 1
ATOM 562 C C . VAL A 1 73 ? 7.543 4.135 -4.696 1.00 95.50 73 VAL A C 1
ATOM 564 O O . VAL A 1 73 ? 8.408 4.800 -4.127 1.00 95.50 73 VAL A O 1
ATOM 567 N N . ALA A 1 74 ? 7.834 3.116 -5.509 1.00 93.69 74 ALA A N 1
ATOM 568 C CA . ALA A 1 74 ? 9.201 2.673 -5.770 1.00 93.69 74 ALA A CA 1
ATOM 569 C C . ALA A 1 74 ? 10.026 3.711 -6.547 1.00 93.69 74 ALA A C 1
ATOM 571 O O . ALA A 1 74 ? 11.227 3.831 -6.324 1.00 93.69 74 ALA A O 1
ATOM 572 N N . ALA A 1 75 ? 9.398 4.435 -7.475 1.00 94.12 75 ALA A N 1
ATOM 573 C CA . ALA A 1 75 ? 10.073 5.393 -8.341 1.00 94.12 75 ALA A CA 1
ATOM 574 C C . ALA A 1 75 ? 10.346 6.730 -7.643 1.00 94.12 75 ALA A C 1
ATOM 576 O O . ALA A 1 75 ? 11.387 7.337 -7.882 1.00 94.12 75 ALA A O 1
ATOM 577 N N . THR A 1 76 ? 9.423 7.201 -6.800 1.00 93.94 76 THR A N 1
ATOM 578 C CA . THR A 1 76 ? 9.503 8.547 -6.213 1.00 93.94 76 THR A CA 1
ATOM 579 C C . THR A 1 76 ? 9.936 8.558 -4.753 1.00 93.94 76 THR A C 1
ATOM 581 O O . THR A 1 76 ? 10.293 9.619 -4.252 1.00 93.94 76 THR A O 1
ATOM 584 N N . SER A 1 77 ? 9.937 7.406 -4.070 1.00 93.06 77 SER A N 1
ATOM 585 C CA . SER A 1 77 ? 10.179 7.319 -2.621 1.00 93.06 77 SER A CA 1
ATOM 586 C C . SER A 1 77 ? 9.411 8.392 -1.820 1.00 93.06 77 SER A C 1
ATOM 588 O O . SER A 1 77 ? 10.021 9.142 -1.055 1.00 93.06 77 SER A O 1
ATOM 590 N N . PRO A 1 78 ? 8.082 8.490 -2.002 1.00 94.31 78 PRO A N 1
ATOM 591 C CA . PRO A 1 78 ? 7.282 9.607 -1.507 1.00 94.31 78 PRO A CA 1
ATOM 592 C C . PRO A 1 78 ? 7.153 9.577 0.018 1.00 94.31 78 PRO A C 1
ATOM 594 O O . PRO A 1 78 ? 7.349 8.527 0.644 1.00 94.31 78 PRO A O 1
ATOM 597 N N . ALA A 1 79 ? 6.789 10.712 0.623 1.00 94.88 79 ALA A N 1
ATOM 598 C CA . ALA A 1 79 ? 6.518 10.782 2.057 1.00 94.88 79 ALA A CA 1
ATOM 599 C C . ALA A 1 79 ? 5.302 9.916 2.444 1.00 94.88 79 ALA A C 1
ATOM 601 O O . ALA A 1 79 ? 4.437 9.622 1.615 1.00 94.88 79 ALA A O 1
ATOM 602 N N . ILE A 1 80 ? 5.219 9.490 3.710 1.00 92.62 80 ILE A N 1
ATOM 603 C CA . ILE A 1 80 ? 4.148 8.588 4.179 1.00 92.62 80 ILE A CA 1
ATOM 604 C C . ILE A 1 80 ? 2.774 9.228 3.956 1.00 92.62 80 ILE A C 1
ATOM 606 O O . ILE A 1 80 ? 1.838 8.556 3.529 1.00 92.62 80 ILE A O 1
ATOM 610 N N . GLU A 1 81 ? 2.663 10.531 4.186 1.00 93.25 81 GLU A N 1
ATOM 611 C CA . GLU A 1 81 ? 1.438 11.313 4.052 1.00 93.25 81 GLU A CA 1
ATOM 612 C C . GLU A 1 81 ? 0.896 11.270 2.615 1.00 93.25 81 GLU A C 1
ATOM 614 O O . GLU A 1 81 ? -0.305 11.098 2.404 1.00 93.2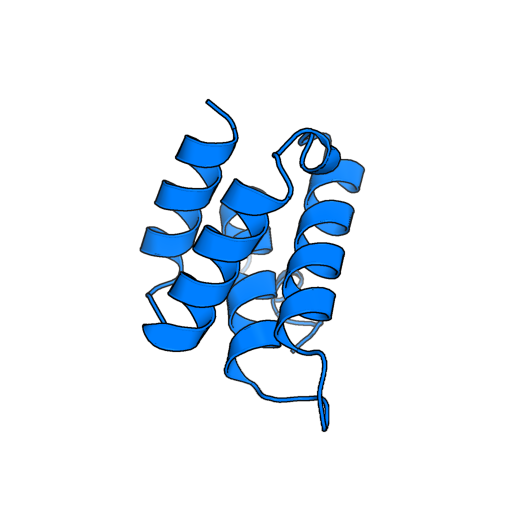5 81 GLU A O 1
ATOM 619 N N . GLU A 1 82 ? 1.777 11.337 1.614 1.00 95.88 82 GLU A N 1
ATOM 620 C CA . GLU A 1 82 ? 1.402 11.242 0.199 1.00 95.88 82 GLU A CA 1
ATOM 621 C C . GLU A 1 82 ? 0.888 9.840 -0.159 1.00 95.88 82 GLU A C 1
ATOM 623 O O . GLU A 1 82 ? -0.088 9.689 -0.901 1.00 95.88 82 GLU A O 1
ATOM 628 N N . ILE A 1 83 ? 1.519 8.803 0.403 1.00 95.88 83 ILE A N 1
ATOM 629 C CA . ILE A 1 83 ? 1.100 7.406 0.233 1.00 95.88 83 ILE A CA 1
ATOM 630 C C . ILE A 1 83 ? -0.288 7.198 0.850 1.00 95.88 83 ILE A C 1
ATOM 632 O O . ILE A 1 83 ? -1.131 6.546 0.238 1.00 95.88 83 ILE A O 1
ATOM 636 N N . VAL A 1 84 ? -0.558 7.783 2.022 1.00 94.75 84 VAL A N 1
ATOM 637 C CA . VAL A 1 84 ? -1.880 7.729 2.670 1.00 94.75 84 VAL A CA 1
ATOM 638 C C . VAL A 1 84 ? -2.949 8.387 1.806 1.00 94.75 84 VAL A C 1
ATOM 640 O O . VAL A 1 84 ? -4.019 7.807 1.624 1.00 94.75 84 VAL A O 1
ATOM 643 N N . VAL A 1 85 ? -2.675 9.574 1.257 1.00 94.81 85 VAL A N 1
ATOM 644 C CA . VAL A 1 85 ? -3.625 10.278 0.381 1.00 94.81 85 VAL A CA 1
ATOM 645 C C . VAL A 1 85 ? -3.972 9.423 -0.834 1.00 94.81 85 VAL A C 1
ATOM 647 O O . VAL A 1 85 ? -5.152 9.235 -1.125 1.00 94.81 85 VAL A O 1
ATOM 650 N N . ARG A 1 86 ? -2.975 8.842 -1.509 1.00 94.62 86 ARG A N 1
ATOM 651 C CA . ARG A 1 86 ? -3.236 7.962 -2.657 1.00 94.62 86 ARG A CA 1
ATOM 652 C C . ARG A 1 86 ? -3.933 6.662 -2.275 1.00 94.62 86 ARG A C 1
ATOM 654 O O . ARG A 1 86 ? -4.845 6.266 -2.988 1.00 94.62 86 ARG A O 1
ATOM 661 N N . LEU A 1 87 ? -3.583 6.041 -1.146 1.00 92.81 87 LEU A N 1
ATOM 662 C CA . LEU A 1 87 ? -4.319 4.878 -0.640 1.00 92.81 87 LEU A CA 1
ATOM 663 C C . LEU A 1 87 ? -5.799 5.210 -0.454 1.00 92.81 87 LEU A C 1
ATOM 665 O O . LEU A 1 87 ? -6.639 4.444 -0.902 1.00 92.81 87 LEU A O 1
ATOM 669 N N . ARG A 1 88 ? -6.135 6.361 0.143 1.00 91.44 88 ARG A N 1
ATOM 670 C CA . ARG A 1 88 ? -7.538 6.785 0.306 1.00 91.44 88 ARG A CA 1
ATOM 671 C C . ARG A 1 88 ? -8.273 6.897 -1.026 1.00 91.44 88 ARG A C 1
ATOM 673 O O . ARG A 1 88 ? -9.420 6.477 -1.097 1.00 91.44 88 ARG A O 1
ATOM 680 N N . LEU A 1 89 ? -7.618 7.429 -2.058 1.00 90.88 89 LEU A N 1
ATOM 681 C CA . LEU A 1 89 ? -8.205 7.555 -3.395 1.00 90.88 89 LEU A CA 1
ATOM 682 C C . LEU A 1 89 ? -8.446 6.197 -4.067 1.00 90.88 89 LEU A C 1
ATOM 684 O O . LEU A 1 89 ? -9.410 6.071 -4.805 1.00 90.88 89 LEU A O 1
ATOM 688 N N . LEU A 1 90 ? -7.624 5.183 -3.781 1.00 88.31 90 LEU A N 1
ATOM 689 C CA . LEU A 1 90 ? -7.834 3.815 -4.278 1.00 88.31 90 LEU A CA 1
ATOM 690 C C . LEU A 1 90 ? -9.025 3.101 -3.617 1.00 88.31 90 LEU A C 1
ATOM 692 O O . LEU A 1 90 ? -9.496 2.091 -4.132 1.00 88.31 90 LEU A O 1
ATOM 696 N N . PHE A 1 91 ? -9.483 3.592 -2.463 1.00 81.25 91 PHE A N 1
ATOM 697 C CA . PHE A 1 91 ? -10.626 3.045 -1.724 1.00 81.25 91 PHE A CA 1
ATOM 698 C C . PHE A 1 91 ? -11.933 3.817 -1.935 1.00 81.25 91 PHE A C 1
ATOM 700 O O . PHE A 1 91 ? -12.956 3.391 -1.391 1.00 81.25 91 PHE A O 1
ATOM 707 N N . ALA A 1 92 ? -11.888 4.949 -2.641 1.00 73.44 92 ALA A N 1
ATOM 708 C CA . ALA A 1 92 ? -13.046 5.789 -2.942 1.00 73.44 92 ALA A CA 1
ATOM 709 C C . ALA A 1 92 ? -13.831 5.233 -4.137 1.00 73.44 92 ALA A C 1
ATOM 711 O O . ALA A 1 92 ? -15.080 5.250 -4.056 1.00 73.44 92 ALA A O 1
#

pLDDT: mean 83.4, std 16.9, range [41.06, 96.75]

Secondary structure (DSSP, 8-state):
-TTGGG-EETTEESS-SHHHHHHHHHHHHHTTT-SSS-HHHHHHHHHHHHHHHTT--GGGS-HHHHHHHHHHHHHH---HHHHHHHHHHHT-

Radius of gyration: 12.52 Å; chains: 1; bounding box: 30×21×38 Å

Sequence (92 aa):
AVARPRTSAFGQDAYPDILTKAAALLQSIVNNHALIDGNKRLGWLSTAVFLEVNGVKALRISNDDVYDFVIWVAATSPAIEEIVVRLRLLFA

Foldseek 3Di:
DVCVQVDDDPPDRPQPDLLLSLLVQLLCQLAVCPDPDCSLVCSLVVSCVSCVVVPHHSVPQDPVLSVVLSVCCNVPVDDSVVNSVSVVVSSD